Protein AF-0000000084584230 (afdb_homodimer)

pLDDT: mean 94.75, std 4.53, range [75.56, 98.56]

Solvent-accessible surface area (backbone atoms only — not comparable to full-atom values): 6407 Å² total; per-residue (Å²): 107,50,66,60,17,31,50,49,18,30,47,33,11,44,52,14,27,53,53,9,43,48,42,23,50,51,32,35,54,54,28,27,72,76,32,65,90,42,37,66,62,42,49,51,52,39,51,53,43,44,54,63,34,50,50,48,30,54,50,36,46,54,52,33,63,70,72,87,111,50,57,42,57,27,19,50,52,28,8,53,31,29,19,49,35,15,39,50,41,14,51,48,41,19,50,36,39,43,49,27,56,75,38,64,90,43,36,67,63,40,49,53,49,37,52,51,52,42,56,60,43,52,49,49,34,52,49,33,46,53,52,30,61,71,70,89

Organism: NCBI:txid361277

Nearest PDB structures (foldseek):
  4cbj-assembly1_D  TM=9.366E-01  e=8.331E-05  Alkalihalophilus pseudofirmus OF4
  4cbj-assembly1_K  TM=9.405E-01  e=9.392E-05  Alkalihalophilus pseudofirmus OF4
  4cbj-assembly1_F  TM=9.403E-01  e=1.194E-04  Alkalihalophilus pseudofirmus OF4
  3zo6-assembly1_B  TM=9.347E-01  e=9.972E-05  Alkalihalophilus pseudofirmus OF4
  4cbk-assembly1_A  TM=9.386E-01  e=1.710E-04  Alkalihalophilus pseudofirmus OF4

Foldseek 3Di:
DLLVVLCVQLVVLVVQLVVQLVVLVVVLVVVCVVPVVCNPVSVVVSVVSSVVSVVRSVVSNVVSVVRD/DLLVVLVVQLVVLVVVLVVQLVVLVVVLVVVCVVPVVCNPVSVVVSVVSSVVSVVRSVVSNVVSVVRD

Radius of gyration: 16.54 Å; Cα contacts (8 Å, |Δi|>4): 179; chains: 2; bounding box: 19×52×30 Å

Structure (mmCIF, N/CA/C/O backbone):
data_AF-0000000084584230-model_v1
#
loop_
_entity.id
_entity.type
_entity.pdbx_description
1 polymer 'ATP synthase subunit c'
#
loop_
_atom_site.group_PDB
_atom_site.id
_atom_site.type_symbol
_atom_site.label_atom_id
_atom_site.label_alt_id
_atom_site.label_comp_id
_atom_site.label_asym_id
_atom_site.label_entity_id
_atom_site.label_seq_id
_atom_site.pdbx_PDB_ins_code
_atom_site.Cartn_x
_atom_site.Cartn_y
_atom_site.Cartn_z
_atom_site.occupancy
_atom_site.B_iso_or_equiv
_atom_site.auth_seq_id
_atom_site.auth_comp_id
_atom_site.auth_asym_id
_atom_site.auth_atom_id
_atom_site.pdbx_PDB_model_num
ATOM 1 N N . MET A 1 1 ? -3.867 -27.078 -5.07 1 77.5 1 MET A N 1
ATOM 2 C CA . MET A 1 1 ? -2.645 -26.375 -4.68 1 77.5 1 MET A CA 1
ATOM 3 C C . MET A 1 1 ? -2.676 -24.922 -5.133 1 77.5 1 MET A C 1
ATOM 5 O O . MET A 1 1 ? -2.178 -24.047 -4.434 1 77.5 1 MET A O 1
ATOM 9 N N . GLY A 1 2 ? -3.588 -24.688 -6.137 1 81.19 2 GLY A N 1
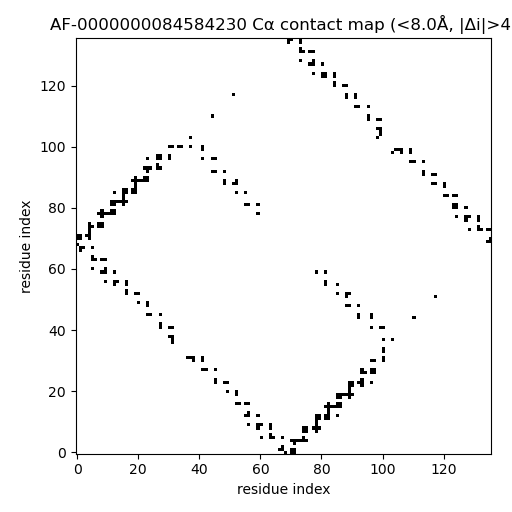ATOM 10 C CA . GLY A 1 2 ? -3.76 -23.344 -6.66 1 81.19 2 GLY A CA 1
ATOM 11 C C . GLY A 1 2 ? -4.547 -22.438 -5.73 1 81.19 2 GLY A C 1
ATOM 12 O O . GLY A 1 2 ? -4.148 -21.297 -5.48 1 81.19 2 GLY A O 1
ATOM 13 N N . SER A 1 3 ? -5.574 -23.047 -5.109 1 87.94 3 SER A N 1
ATOM 14 C CA . SER A 1 3 ? -6.414 -22.25 -4.223 1 87.94 3 SER A CA 1
ATOM 15 C C . SER A 1 3 ? -5.664 -21.859 -2.955 1 87.94 3 SER A C 1
ATOM 17 O O . SER A 1 3 ? -5.824 -20.734 -2.457 1 87.94 3 SER A O 1
ATOM 19 N N . LEU A 1 4 ? -4.902 -22.719 -2.438 1 91.12 4 LEU A N 1
ATOM 20 C CA . LEU A 1 4 ? -4.113 -22.422 -1.246 1 91.12 4 LEU A CA 1
ATOM 21 C C . LEU A 1 4 ? -3.076 -21.344 -1.536 1 91.12 4 LEU A C 1
ATOM 23 O O . LEU A 1 4 ? -2.889 -20.438 -0.734 1 91.12 4 LEU A O 1
ATOM 27 N N . ALA A 1 5 ? -2.404 -21.484 -2.6 1 92.44 5 ALA A N 1
ATOM 28 C CA . ALA A 1 5 ? -1.421 -20.484 -3.018 1 92.44 5 ALA A CA 1
ATOM 29 C C . ALA A 1 5 ? -2.064 -19.109 -3.178 1 92.44 5 ALA A C 1
ATOM 31 O O . ALA A 1 5 ? -1.525 -18.109 -2.709 1 92.44 5 ALA A O 1
ATOM 32 N N . ALA A 1 6 ? -3.219 -19.094 -3.721 1 92.62 6 ALA A N 1
ATOM 33 C CA . ALA A 1 6 ? -3.961 -17.859 -3.912 1 92.62 6 ALA A CA 1
ATOM 34 C C . ALA A 1 6 ? -4.34 -17.234 -2.57 1 92.62 6 ALA A C 1
ATOM 36 O O . ALA A 1 6 ? -4.199 -16.016 -2.377 1 92.62 6 ALA A O 1
ATOM 37 N N . ALA A 1 7 ? -4.789 -18.047 -1.699 1 94.88 7 ALA A N 1
ATOM 38 C CA . ALA A 1 7 ? -5.211 -17.578 -0.381 1 94.88 7 ALA A CA 1
ATOM 39 C C . ALA A 1 7 ? -4.039 -16.969 0.381 1 94.88 7 ALA A C 1
ATOM 41 O O . ALA A 1 7 ? -4.199 -15.938 1.054 1 94.88 7 ALA A O 1
ATOM 42 N N . ILE A 1 8 ? -2.982 -17.5 0.34 1 95.56 8 ILE A N 1
ATOM 43 C CA . ILE A 1 8 ? -1.801 -17 1.038 1 95.56 8 ILE A CA 1
ATOM 44 C C . ILE A 1 8 ? -1.366 -15.672 0.439 1 95.56 8 ILE A C 1
ATOM 46 O O . ILE A 1 8 ? -1.119 -14.711 1.169 1 95.56 8 ILE A O 1
ATOM 50 N N . ALA A 1 9 ? -1.219 -15.578 -0.865 1 95.31 9 ALA A N 1
ATOM 51 C CA . ALA A 1 9 ? -0.813 -14.344 -1.533 1 95.31 9 ALA A CA 1
ATOM 52 C C . ALA A 1 9 ? -1.768 -13.195 -1.199 1 95.31 9 ALA A C 1
ATOM 54 O O . ALA A 1 9 ? -1.334 -12.117 -0.8 1 95.31 9 ALA A O 1
ATOM 55 N N . VAL A 1 10 ? -3.066 -13.461 -1.297 1 95.88 10 VAL A N 1
ATOM 56 C CA . VAL A 1 10 ? -4.082 -12.438 -1.05 1 95.88 10 VAL A CA 1
ATOM 57 C C . VAL A 1 10 ? -4.094 -12.07 0.431 1 95.88 10 VAL A C 1
ATOM 59 O O . VAL A 1 10 ? -4.23 -10.898 0.784 1 95.88 10 VAL A O 1
ATOM 62 N N . GLY A 1 11 ? -3.955 -13.023 1.224 1 97.25 11 GLY A N 1
ATOM 63 C CA . GLY A 1 11 ? -3.92 -12.789 2.658 1 97.25 11 GLY A CA 1
ATOM 64 C C . GLY A 1 11 ? -2.768 -11.898 3.084 1 97.25 11 GLY A C 1
ATOM 65 O O . GLY A 1 11 ? -2.953 -10.961 3.869 1 97.25 11 GLY A O 1
ATOM 66 N N . LEU A 1 12 ? -1.629 -12.164 2.697 1 97.81 12 LEU A N 1
ATOM 67 C CA . LEU A 1 12 ? -0.458 -11.359 3.02 1 97.81 12 LEU A CA 1
ATOM 68 C C . LEU A 1 12 ? -0.612 -9.938 2.479 1 97.81 12 LEU A C 1
ATOM 70 O O . LEU A 1 12 ? -0.233 -8.977 3.145 1 97.81 12 LEU A O 1
ATOM 74 N N . ALA A 1 13 ? -1.103 -9.82 1.275 1 97.31 13 ALA A N 1
ATOM 75 C CA . ALA A 1 13 ? -1.354 -8.508 0.697 1 97.31 13 ALA A CA 1
ATOM 76 C C . ALA A 1 13 ? -2.34 -7.711 1.549 1 97.31 13 ALA A C 1
ATOM 78 O O . ALA A 1 13 ? -2.119 -6.531 1.827 1 97.31 13 ALA A O 1
ATOM 79 N N . ALA A 1 14 ? -3.418 -8.312 1.993 1 97.31 14 ALA A N 1
ATOM 80 C CA . ALA A 1 14 ? -4.445 -7.672 2.812 1 97.31 14 ALA A CA 1
ATOM 81 C C . ALA A 1 14 ? -3.881 -7.25 4.168 1 97.31 14 ALA A C 1
ATOM 83 O O . ALA A 1 14 ? -4.191 -6.168 4.668 1 97.31 14 ALA A O 1
ATOM 84 N N . LEU A 1 15 ? -3.107 -8.102 4.73 1 97.56 15 LEU A N 1
ATOM 85 C CA . LEU A 1 15 ? -2.459 -7.781 5.996 1 97.56 15 LEU A CA 1
ATOM 86 C C . LEU A 1 15 ? -1.571 -6.551 5.855 1 97.56 15 LEU A C 1
ATOM 88 O O . LEU A 1 15 ? -1.645 -5.633 6.676 1 97.56 15 LEU A O 1
ATOM 92 N N . GLY A 1 16 ? -0.81 -6.582 4.852 1 97.94 16 GLY A N 1
ATOM 93 C CA . GLY A 1 16 ? 0.055 -5.441 4.598 1 97.94 16 GLY A CA 1
ATOM 94 C C . GLY A 1 16 ? -0.709 -4.148 4.387 1 97.94 16 GLY A C 1
ATOM 95 O O . GLY A 1 16 ? -0.361 -3.115 4.965 1 97.94 16 GLY A O 1
ATOM 96 N N . ALA A 1 17 ? -1.693 -4.145 3.621 1 97.75 17 ALA A N 1
ATOM 97 C CA . ALA A 1 17 ? -2.512 -2.965 3.357 1 97.75 17 ALA A CA 1
ATOM 98 C C . ALA A 1 17 ? -3.158 -2.445 4.641 1 97.75 17 ALA A C 1
ATOM 100 O O . ALA A 1 17 ? -3.229 -1.234 4.859 1 97.75 17 ALA A O 1
ATOM 101 N N . SER A 1 18 ? -3.68 -3.365 5.465 1 98 18 SER A N 1
ATOM 102 C CA . SER A 1 18 ? -4.305 -2.98 6.727 1 98 18 SER A CA 1
ATOM 103 C C . SER A 1 18 ? -3.314 -2.266 7.641 1 98 18 SER A C 1
ATOM 105 O O . SER A 1 18 ? -3.645 -1.239 8.234 1 98 18 SER A O 1
ATOM 107 N N . ILE A 1 19 ? -2.17 -2.721 7.695 1 97.81 19 ILE A N 1
ATOM 108 C CA . ILE A 1 19 ? -1.131 -2.115 8.523 1 97.81 19 ILE A CA 1
ATOM 109 C C . ILE A 1 19 ? -0.729 -0.763 7.941 1 97.81 19 ILE A C 1
ATOM 111 O O . ILE A 1 19 ? -0.651 0.233 8.664 1 97.81 19 ILE A O 1
ATOM 115 N N . GLY A 1 20 ? -0.505 -0.775 6.66 1 97.94 20 GLY A N 1
ATOM 116 C CA . GLY A 1 20 ? -0.157 0.471 5.996 1 97.94 20 GLY A CA 1
ATOM 117 C C . GLY A 1 20 ? -1.204 1.554 6.176 1 97.94 20 GLY A C 1
ATOM 118 O O . GLY A 1 20 ? -0.879 2.684 6.547 1 97.94 20 GLY A O 1
ATOM 119 N N . ASN A 1 21 ? -2.436 1.261 6 1 98.19 21 ASN A N 1
ATOM 120 C CA . ASN A 1 21 ? -3.529 2.211 6.168 1 98.19 21 ASN A CA 1
ATOM 121 C C . ASN A 1 21 ? -3.641 2.688 7.613 1 98.19 21 ASN A C 1
ATOM 123 O O . ASN A 1 21 ? -3.963 3.85 7.867 1 98.19 21 ASN A O 1
ATOM 127 N N . GLY A 1 22 ? -3.422 1.789 8.438 1 98.19 22 GLY A N 1
ATOM 128 C CA . GLY A 1 22 ? -3.418 2.174 9.836 1 98.19 22 GLY A CA 1
ATOM 129 C C . GLY A 1 22 ? -2.377 3.227 10.164 1 98.19 22 GLY A C 1
ATOM 130 O O . GLY A 1 22 ? -2.658 4.176 10.898 1 98.19 22 GLY A O 1
ATOM 131 N N . LEU A 1 23 ? -1.233 3.082 9.672 1 98.06 23 LEU A N 1
ATOM 132 C CA . LEU A 1 23 ? -0.165 4.055 9.875 1 98.06 23 LEU A CA 1
ATOM 133 C C . LEU A 1 23 ? -0.538 5.402 9.266 1 98.06 23 LEU A C 1
ATOM 135 O O . LEU A 1 23 ? -0.3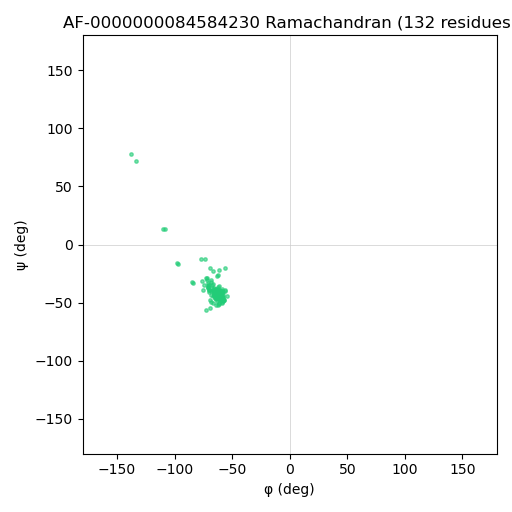69 6.445 9.906 1 98.06 23 LEU A O 1
ATOM 139 N N . ILE A 1 24 ? -1.017 5.422 8.141 1 98.38 24 ILE A N 1
ATOM 140 C CA . ILE A 1 24 ? -1.379 6.633 7.41 1 98.38 24 ILE A CA 1
ATOM 141 C C . ILE A 1 24 ? -2.475 7.379 8.164 1 98.38 24 ILE A C 1
ATOM 143 O O . ILE A 1 24 ? -2.354 8.578 8.422 1 98.38 24 ILE A O 1
ATOM 147 N N . ILE A 1 25 ? -3.535 6.664 8.492 1 98.56 25 ILE A N 1
ATOM 148 C CA . ILE A 1 25 ? -4.688 7.285 9.133 1 98.56 25 ILE A CA 1
ATOM 149 C C . ILE A 1 25 ? -4.293 7.801 10.516 1 98.56 25 ILE A C 1
ATOM 151 O O . ILE A 1 25 ? -4.668 8.906 10.906 1 98.56 25 ILE A O 1
ATOM 155 N N . SER A 1 26 ? -3.514 6.996 11.242 1 98.38 26 SER A N 1
ATOM 156 C CA . SER A 1 26 ? -3.08 7.406 12.57 1 98.38 26 SER A CA 1
ATOM 157 C C . SER A 1 26 ? -2.264 8.695 12.516 1 98.38 26 SER A C 1
ATOM 159 O O . SER A 1 26 ? -2.482 9.609 13.312 1 98.38 26 SER A O 1
ATOM 161 N N . ARG A 1 27 ? -1.42 8.75 11.602 1 97.94 27 ARG A N 1
ATOM 162 C CA . ARG A 1 27 ? -0.581 9.938 11.492 1 97.94 27 ARG A CA 1
ATOM 163 C C . ARG A 1 27 ? -1.393 11.141 11.016 1 97.94 27 ARG A C 1
ATOM 165 O O . ARG A 1 27 ? -1.119 12.281 11.414 1 97.94 27 ARG A O 1
ATOM 172 N N . THR A 1 28 ? -2.295 10.914 10.18 1 98.38 28 THR A N 1
ATOM 173 C CA . THR A 1 28 ? -3.162 11.992 9.711 1 98.38 28 THR A CA 1
ATOM 174 C C . THR A 1 28 ? -3.965 12.578 10.875 1 98.38 28 THR A C 1
ATOM 176 O O . THR A 1 28 ? -4.07 13.797 11.008 1 98.38 28 THR A O 1
ATOM 179 N N . VAL A 1 29 ? -4.527 11.695 11.719 1 98.06 29 VAL A N 1
ATOM 180 C CA . VAL A 1 29 ? -5.312 12.117 12.867 1 98.06 29 VAL A CA 1
ATOM 181 C C . VAL A 1 29 ? -4.438 12.938 13.812 1 98.06 29 VAL A C 1
ATOM 183 O O . VAL A 1 29 ? -4.84 14.008 14.273 1 98.06 29 VAL A O 1
ATOM 186 N N . GLU A 1 30 ? -3.314 12.445 14.008 1 97.5 30 GLU A N 1
ATOM 187 C CA . GLU A 1 30 ? -2.377 13.164 14.867 1 97.5 30 GLU A CA 1
ATOM 188 C C . GLU A 1 30 ? -2.012 14.523 14.266 1 97.5 30 GLU A C 1
ATOM 190 O O . GLU A 1 30 ? -1.97 15.531 14.977 1 97.5 30 GLU A O 1
ATOM 195 N N . GLY A 1 31 ? -1.733 14.562 12.992 1 95.38 31 GLY A N 1
ATOM 196 C CA . GLY A 1 31 ? -1.423 15.812 12.312 1 95.38 31 GLY A CA 1
ATOM 197 C C . GLY A 1 31 ? -2.568 16.797 12.336 1 95.38 31 GLY A C 1
ATOM 198 O O . GLY A 1 31 ? -2.354 18 12.555 1 95.38 31 GLY A O 1
ATOM 199 N N . ALA A 1 32 ? -3.721 16.312 12.227 1 95.75 32 ALA A N 1
ATOM 200 C CA . ALA A 1 32 ? -4.918 17.156 12.234 1 95.75 32 ALA A CA 1
ATOM 201 C C . ALA A 1 32 ? -5.156 17.75 13.617 1 95.75 32 ALA A C 1
ATOM 203 O O . ALA A 1 32 ? -5.59 18.906 13.727 1 95.75 32 ALA A O 1
ATOM 204 N N . ALA A 1 33 ? -4.859 17.031 14.609 1 94.38 33 ALA A N 1
ATOM 205 C CA . ALA A 1 33 ? -5.004 17.516 15.977 1 94.38 33 ALA A CA 1
ATOM 206 C C . ALA A 1 33 ? -3.996 18.625 16.281 1 94.38 33 ALA A C 1
ATOM 208 O O . ALA A 1 33 ? -4.297 19.562 17.016 1 94.38 33 ALA A O 1
ATOM 209 N N . ARG A 1 34 ? -2.865 18.562 15.641 1 92.44 34 ARG A N 1
ATOM 210 C CA . ARG A 1 34 ? -1.787 19.516 15.867 1 92.44 34 ARG A CA 1
ATOM 211 C C . ARG A 1 34 ? -1.998 20.781 15.047 1 92.44 34 ARG A C 1
ATOM 213 O O . ARG A 1 34 ? -1.579 21.875 15.461 1 92.44 34 ARG A O 1
ATOM 220 N N . GLN A 1 35 ? -2.615 20.625 13.812 1 94.56 35 GLN A N 1
ATOM 221 C CA . GLN A 1 35 ? -2.854 21.734 12.883 1 94.56 35 GLN A CA 1
ATOM 222 C C . GLN A 1 35 ? -4.281 21.703 12.344 1 94.56 35 GLN A C 1
ATOM 224 O O . GLN A 1 35 ? -4.504 21.391 11.172 1 94.56 35 GLN A O 1
ATOM 229 N N . PRO A 1 36 ? -5.246 22.016 13.156 1 94.31 36 PRO A N 1
ATOM 230 C CA . PRO A 1 36 ? -6.66 21.906 12.805 1 94.31 36 PRO A CA 1
ATOM 231 C C . PRO A 1 36 ? -7.023 22.688 11.547 1 94.31 36 PRO A C 1
ATOM 233 O O . PRO A 1 36 ? -7.969 22.328 10.844 1 94.31 36 PRO A O 1
ATOM 236 N N . GLU A 1 37 ? -6.219 23.609 11.219 1 94.62 37 GLU A N 1
ATOM 237 C CA . GLU A 1 37 ? -6.496 24.406 10.031 1 94.62 37 GLU A CA 1
ATOM 238 C C . GLU A 1 37 ? -6.148 23.656 8.758 1 94.62 37 GLU A C 1
ATOM 240 O O . GLU A 1 37 ? -6.543 24.062 7.66 1 94.62 37 GLU A O 1
ATOM 245 N N . LEU A 1 38 ? -5.391 22.484 8.883 1 94.75 38 LEU A N 1
ATOM 246 C CA . LEU A 1 38 ? -4.926 21.734 7.723 1 94.75 38 LEU A CA 1
ATOM 247 C C . LEU A 1 38 ? -5.684 20.422 7.582 1 94.75 38 LEU A C 1
ATOM 249 O O . LEU A 1 38 ? -5.27 19.547 6.82 1 94.75 38 LEU A O 1
ATOM 253 N N . VAL A 1 39 ? -6.754 20.234 8.266 1 95.94 39 VAL A N 1
ATOM 254 C CA . VAL A 1 39 ? -7.48 18.969 8.258 1 95.94 39 VAL A CA 1
ATOM 255 C C . VAL A 1 39 ? -7.859 18.609 6.828 1 95.94 39 VAL A C 1
ATOM 257 O O . VAL A 1 39 ? -7.73 17.453 6.422 1 95.94 39 VAL A O 1
ATOM 260 N N . GLY A 1 40 ? -8.242 19.578 6.086 1 96.94 40 GLY A N 1
ATOM 261 C CA . GLY A 1 40 ? -8.594 19.312 4.703 1 96.94 40 GLY A CA 1
ATOM 262 C C . GLY A 1 40 ? -7.422 18.828 3.871 1 96.94 40 GLY A C 1
ATOM 263 O O . GLY A 1 40 ? -7.539 17.844 3.141 1 96.94 40 GLY A O 1
ATOM 264 N N . THR A 1 41 ? -6.363 19.531 3.893 1 96.88 41 THR A N 1
ATOM 265 C CA . THR A 1 41 ? -5.156 19.172 3.15 1 96.88 41 THR A CA 1
ATOM 266 C C . THR A 1 41 ? -4.637 17.812 3.576 1 96.88 41 THR A C 1
ATOM 268 O O . THR A 1 41 ? -4.301 16.984 2.73 1 96.88 41 THR A O 1
ATOM 271 N N . LEU A 1 42 ? -4.672 17.594 4.883 1 96.81 42 LEU A N 1
ATOM 272 C CA . LEU A 1 42 ? -4.156 16.328 5.402 1 96.81 42 LEU A CA 1
ATOM 273 C C . LEU A 1 42 ? -5.09 15.172 5.043 1 96.81 42 LEU A C 1
ATOM 275 O O . LEU A 1 42 ? -4.629 14.062 4.77 1 96.81 42 LEU A O 1
ATOM 279 N N . ARG A 1 43 ? -6.34 15.422 5.051 1 97.12 43 ARG A N 1
ATOM 280 C CA . ARG A 1 43 ? -7.312 14.422 4.613 1 97.12 43 ARG A CA 1
ATOM 281 C C . ARG A 1 43 ? -7.086 14.039 3.152 1 97.12 43 ARG A C 1
ATOM 283 O O . ARG A 1 43 ? -7.164 12.867 2.793 1 97.12 43 ARG A O 1
ATOM 290 N N . ASN A 1 44 ? -6.762 15.008 2.324 1 97.44 44 ASN A N 1
ATOM 291 C CA . ASN A 1 44 ? -6.488 14.727 0.917 1 97.44 44 ASN A CA 1
ATOM 292 C C . ASN A 1 44 ? -5.25 13.852 0.747 1 97.44 44 ASN A C 1
ATOM 294 O O . ASN A 1 44 ? -5.242 12.93 -0.072 1 97.44 44 ASN A O 1
ATOM 298 N N . LEU A 1 45 ? -4.285 14.148 1.54 1 97 45 LEU A N 1
ATOM 299 C CA . LEU A 1 45 ? -3.07 13.344 1.505 1 97 45 LEU A CA 1
ATOM 300 C C . LEU A 1 45 ? -3.348 11.922 1.983 1 97 45 LEU A C 1
ATOM 302 O O . LEU A 1 45 ? -2.84 10.961 1.405 1 97 45 LEU A O 1
ATOM 306 N N . MET A 1 46 ? -4.133 11.844 3.035 1 97.75 46 MET A N 1
ATOM 307 C CA . MET A 1 46 ? -4.492 10.539 3.588 1 97.75 46 MET A CA 1
ATOM 308 C C . MET A 1 46 ? -5.227 9.695 2.553 1 97.75 46 MET A C 1
ATOM 310 O O . MET A 1 46 ? -4.895 8.531 2.35 1 97.75 46 MET A O 1
ATOM 314 N N . LEU A 1 47 ? -6.156 10.305 1.917 1 97.94 47 LEU A N 1
ATOM 315 C CA . LEU A 1 47 ? -6.977 9.586 0.951 1 97.94 47 LEU A CA 1
ATOM 316 C C . LEU A 1 47 ? -6.148 9.156 -0.255 1 97.94 47 LEU A C 1
ATOM 318 O O . LEU A 1 47 ? -6.309 8.047 -0.763 1 97.94 47 LEU A O 1
ATOM 322 N N . LEU A 1 48 ? -5.273 10.07 -0.623 1 96.88 48 LEU A N 1
ATOM 323 C CA . LEU A 1 48 ? -4.367 9.719 -1.711 1 96.88 48 LEU A CA 1
ATOM 324 C C . LEU A 1 48 ? -3.475 8.547 -1.318 1 96.88 48 LEU A C 1
ATOM 326 O O . LEU A 1 48 ? -3.33 7.59 -2.082 1 96.88 48 LEU A O 1
ATOM 330 N N . GLY A 1 49 ? -2.965 8.641 -0.141 1 97.75 49 GLY A N 1
ATOM 331 C CA . GLY A 1 49 ? -2.102 7.582 0.355 1 97.75 49 GLY A CA 1
ATOM 332 C C . GLY A 1 49 ? -2.814 6.25 0.507 1 97.75 49 GLY A C 1
ATOM 333 O O . GLY A 1 49 ? -2.297 5.215 0.089 1 97.75 49 GLY A O 1
ATOM 334 N N . VAL A 1 50 ? -4.031 6.27 1.069 1 97.88 50 VAL A N 1
ATOM 335 C CA . VAL A 1 50 ? -4.812 5.055 1.277 1 97.88 50 VAL A CA 1
ATOM 336 C C . VAL A 1 50 ? -5.184 4.441 -0.071 1 97.88 50 VAL A C 1
ATOM 338 O O . VAL A 1 50 ? -5.129 3.223 -0.241 1 97.88 50 VAL A O 1
ATOM 341 N N . ALA A 1 51 ? -5.496 5.25 -0.987 1 97.12 51 ALA A N 1
ATOM 342 C CA . ALA A 1 51 ? -5.84 4.766 -2.322 1 97.12 51 ALA A CA 1
ATOM 343 C C . ALA A 1 51 ? -4.656 4.043 -2.963 1 97.12 51 ALA A C 1
ATOM 345 O O . ALA A 1 51 ? -4.832 2.996 -3.594 1 97.12 51 ALA A O 1
ATOM 346 N N . LEU A 1 52 ? -3.451 4.609 -2.756 1 95.69 52 LEU A N 1
ATOM 347 C CA . LEU A 1 52 ? -2.242 4.027 -3.328 1 95.69 52 LEU A CA 1
ATOM 348 C C . LEU A 1 52 ? -1.932 2.68 -2.684 1 95.69 52 LEU A C 1
ATOM 350 O O . LEU A 1 52 ? -1.527 1.738 -3.367 1 95.69 52 LEU A O 1
ATOM 354 N N . VAL A 1 53 ? -2.215 2.553 -1.409 1 97.06 53 VAL A N 1
ATOM 355 C CA . VAL A 1 53 ? -1.939 1.312 -0.692 1 97.06 53 VAL A CA 1
ATOM 356 C C . VAL A 1 53 ? -2.963 0.25 -1.086 1 97.06 53 VAL A C 1
ATOM 358 O O . VAL A 1 53 ? -2.627 -0.929 -1.212 1 97.06 53 VAL A O 1
ATOM 361 N N . GLU A 1 54 ? -4.223 0.65 -1.347 1 96.5 54 GLU A N 1
ATOM 362 C CA . GLU A 1 54 ? -5.312 -0.282 -1.617 1 96.5 54 GLU A CA 1
ATOM 363 C C . GLU A 1 54 ? -5.121 -0.981 -2.961 1 96.5 54 GLU A C 1
ATOM 365 O O . GLU A 1 54 ? -5.711 -2.035 -3.207 1 96.5 54 GLU A O 1
ATOM 370 N N . VAL A 1 55 ? -4.316 -0.426 -3.855 1 95.12 55 VAL A N 1
ATOM 371 C CA . VAL A 1 55 ? -4.062 -1.036 -5.156 1 95.12 55 VAL A CA 1
ATOM 372 C C . VAL A 1 55 ? -3.389 -2.395 -4.969 1 95.12 55 VAL A C 1
ATOM 374 O O . VAL A 1 55 ? -3.639 -3.328 -5.73 1 95.12 55 VAL A O 1
ATOM 377 N N . ILE A 1 56 ? -2.713 -2.545 -3.879 1 95.19 56 ILE A N 1
ATOM 378 C CA . ILE A 1 56 ? -1.888 -3.729 -3.664 1 95.19 56 ILE A CA 1
ATOM 379 C C . ILE A 1 56 ? -2.781 -4.938 -3.393 1 95.19 56 ILE A C 1
ATOM 381 O O . ILE A 1 56 ? -2.693 -5.953 -4.09 1 95.19 56 ILE A O 1
ATOM 385 N N . PRO A 1 57 ? -3.652 -4.953 -2.424 1 95.5 57 PRO A N 1
ATOM 386 C CA . PRO A 1 57 ? -4.512 -6.125 -2.23 1 95.5 57 PRO A CA 1
ATOM 387 C C . PRO A 1 57 ? -5.43 -6.383 -3.42 1 95.5 57 PRO A C 1
ATOM 389 O O . PRO A 1 57 ? -5.766 -7.535 -3.707 1 95.5 57 PRO A O 1
ATOM 392 N N . ILE A 1 58 ? -5.965 -5.324 -4.055 1 95.38 58 ILE A N 1
ATOM 393 C CA . ILE A 1 58 ? -6.805 -5.488 -5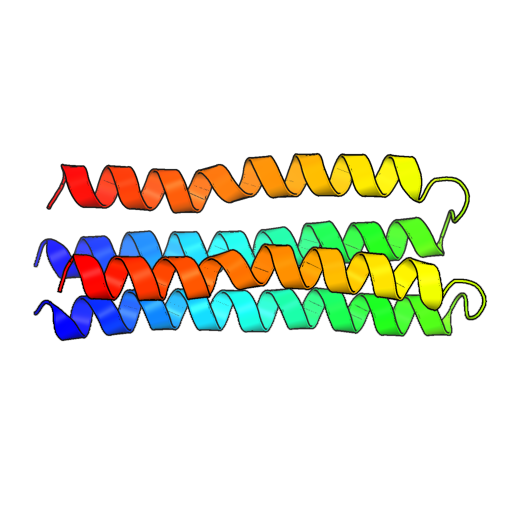.234 1 95.38 58 ILE A CA 1
ATOM 394 C C . ILE A 1 58 ? -6.039 -6.25 -6.312 1 95.38 58 ILE A C 1
ATOM 396 O O . ILE A 1 58 ? -6.551 -7.215 -6.883 1 95.38 58 ILE A O 1
ATOM 400 N N . LEU A 1 59 ? -4.75 -5.805 -6.57 1 93.56 59 LEU A N 1
ATOM 401 C CA . LEU A 1 59 ? -3.916 -6.48 -7.559 1 93.56 59 LEU A CA 1
ATOM 402 C C . LEU A 1 59 ? -3.682 -7.934 -7.172 1 93.56 59 LEU A C 1
ATOM 404 O O . LEU A 1 59 ? -3.717 -8.82 -8.023 1 93.56 59 LEU A O 1
ATOM 408 N N . ALA A 1 60 ? -3.457 -8.18 -5.949 1 95.25 60 ALA A N 1
ATOM 409 C CA . ALA A 1 60 ? -3.229 -9.539 -5.465 1 95.25 60 ALA A CA 1
ATOM 410 C C . ALA A 1 60 ? -4.434 -10.43 -5.75 1 95.25 60 ALA A C 1
ATOM 412 O O . ALA A 1 60 ? -4.273 -11.586 -6.16 1 95.25 60 ALA A O 1
ATOM 413 N N . VAL A 1 61 ? -5.656 -9.961 -5.547 1 94.56 61 VAL A N 1
ATOM 414 C CA . VAL A 1 61 ? -6.883 -10.719 -5.762 1 94.56 61 VAL A CA 1
ATOM 415 C C . VAL A 1 61 ? -7.059 -11.008 -7.254 1 94.56 61 VAL A C 1
ATOM 417 O O . VAL A 1 61 ? -7.363 -12.141 -7.641 1 94.56 61 VAL A O 1
ATOM 420 N N . VAL A 1 62 ? -6.816 -10 -8.008 1 94 62 VAL A N 1
ATOM 421 C CA . VAL A 1 62 ? -6.992 -10.148 -9.453 1 94 62 VAL A CA 1
ATOM 422 C C . VAL A 1 62 ? -6.012 -11.188 -9.984 1 94 62 VAL A C 1
ATOM 424 O O . VAL A 1 62 ? -6.406 -12.102 -10.711 1 94 62 VAL A O 1
ATOM 427 N N . ILE A 1 63 ? -4.762 -11.078 -9.555 1 91.44 63 ILE A N 1
ATOM 428 C CA . ILE A 1 63 ? -3.74 -12.008 -10.039 1 91.44 63 ILE A CA 1
ATOM 429 C C . ILE A 1 63 ? -4.047 -13.414 -9.539 1 91.44 63 ILE A C 1
ATOM 431 O O . ILE A 1 63 ? -3.881 -14.391 -10.281 1 91.44 63 ILE A O 1
ATOM 435 N N . ALA A 1 64 ? -4.5 -13.539 -8.328 1 90.19 64 ALA A N 1
ATOM 436 C CA . ALA A 1 64 ? -4.855 -14.836 -7.758 1 90.19 64 ALA A CA 1
ATOM 437 C C . ALA A 1 64 ? -5.941 -15.516 -8.586 1 90.19 64 ALA A C 1
ATOM 439 O O . ALA A 1 64 ? -5.863 -16.719 -8.859 1 90.19 64 ALA A O 1
ATOM 440 N N . PHE A 1 65 ? -6.914 -14.758 -9.047 1 90.19 65 PHE A N 1
ATOM 441 C CA . PHE A 1 65 ? -8.023 -15.312 -9.82 1 90.19 65 PHE A CA 1
ATOM 442 C C . PHE A 1 65 ? -7.562 -15.703 -11.219 1 90.19 65 PHE A C 1
ATOM 444 O O . PHE A 1 65 ? -8.039 -16.688 -11.781 1 90.19 65 PHE A O 1
ATOM 451 N N . ILE A 1 66 ? -6.559 -15.031 -11.734 1 87.12 66 ILE A N 1
ATOM 452 C CA . ILE A 1 66 ? -6.062 -15.312 -13.078 1 87.12 66 ILE A CA 1
ATOM 453 C C . ILE A 1 66 ? -5.223 -16.594 -13.055 1 87.12 66 ILE A C 1
ATOM 455 O O . ILE A 1 66 ? -5.262 -17.375 -14 1 87.12 66 ILE A O 1
ATOM 459 N N . VAL A 1 67 ? -4.566 -16.891 -12.016 1 82.25 67 VAL A N 1
ATOM 460 C CA . VAL A 1 67 ? -3.611 -17.984 -12.008 1 82.25 67 VAL A CA 1
ATOM 461 C C . VAL A 1 67 ? -4.27 -19.25 -11.438 1 82.25 67 VAL A C 1
ATOM 463 O O . VAL A 1 67 ? -3.686 -20.328 -11.461 1 82.25 67 VAL A O 1
ATOM 466 N N . MET A 1 68 ? -5.387 -19 -10.766 1 79 68 MET A N 1
ATOM 467 C CA . MET A 1 68 ? -6.152 -20.156 -10.328 1 79 68 MET A CA 1
ATOM 468 C C . MET A 1 68 ? -6.82 -20.859 -11.508 1 79 68 MET A C 1
ATOM 470 O O . MET A 1 68 ? -6.871 -22.078 -11.57 1 79 68 MET A O 1
ATOM 474 N N . MET B 1 1 ? 4.234 -27.438 -5.844 1 75.56 1 MET B N 1
ATOM 475 C CA . MET B 1 1 ? 5.121 -26.797 -4.883 1 75.56 1 MET B CA 1
ATOM 476 C C . MET B 1 1 ? 5.586 -25.438 -5.395 1 75.56 1 MET B C 1
ATOM 478 O O . MET B 1 1 ? 5.695 -24.484 -4.625 1 75.56 1 MET B O 1
ATOM 482 N N . GLY B 1 2 ? 5.711 -25.312 -6.719 1 81.69 2 GLY B N 1
ATOM 483 C CA . GLY B 1 2 ? 6.141 -24.078 -7.352 1 81.69 2 GLY B CA 1
ATOM 484 C C . GLY B 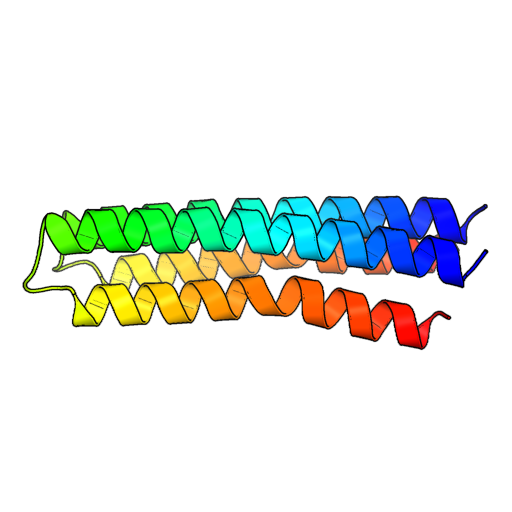1 2 ? 5.152 -22.938 -7.172 1 81.69 2 GLY B C 1
ATOM 485 O O . GLY B 1 2 ? 5.539 -21.828 -6.84 1 81.69 2 GLY B O 1
ATOM 486 N N . SER B 1 3 ? 3.908 -23.312 -7.223 1 83.62 3 SER B N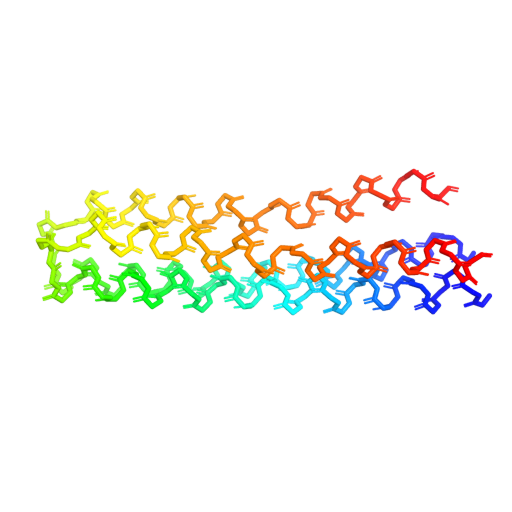 1
ATOM 487 C CA . SER B 1 3 ? 2.887 -22.281 -7.102 1 83.62 3 SER B CA 1
ATOM 488 C C . SER B 1 3 ? 2.812 -21.734 -5.68 1 83.62 3 SER B C 1
ATOM 490 O O . SER B 1 3 ? 2.584 -20.547 -5.473 1 83.62 3 SER B O 1
ATOM 492 N N . LEU B 1 4 ? 3.037 -22.594 -4.734 1 89.94 4 LEU B N 1
ATOM 493 C CA . LEU B 1 4 ? 3.008 -22.172 -3.338 1 89.94 4 LEU B CA 1
ATOM 494 C C . LEU B 1 4 ? 4.184 -21.25 -3.027 1 89.94 4 LEU B C 1
ATOM 496 O O . LEU B 1 4 ? 4.008 -20.219 -2.381 1 89.94 4 LEU B O 1
ATOM 500 N N . ALA B 1 5 ? 5.367 -21.656 -3.402 1 91.25 5 ALA B N 1
ATOM 501 C CA . ALA B 1 5 ? 6.559 -20.828 -3.217 1 91.25 5 ALA B CA 1
ATOM 502 C C . ALA B 1 5 ? 6.387 -19.469 -3.879 1 91.25 5 ALA B C 1
ATOM 504 O O . ALA B 1 5 ? 6.738 -18.438 -3.297 1 91.25 5 ALA B O 1
ATOM 505 N N . ALA B 1 6 ? 5.797 -19.453 -5.008 1 92.31 6 ALA B N 1
ATOM 506 C CA . ALA B 1 6 ? 5.547 -18.203 -5.742 1 92.31 6 ALA B CA 1
ATOM 507 C C . ALA B 1 6 ? 4.566 -17.312 -4.988 1 92.31 6 ALA B C 1
ATOM 509 O O . ALA B 1 6 ? 4.781 -16.109 -4.875 1 92.31 6 ALA B O 1
ATOM 510 N N . ALA B 1 7 ? 3.551 -17.938 -4.496 1 93.25 7 ALA B N 1
ATOM 511 C CA . ALA B 1 7 ? 2.521 -17.188 -3.781 1 93.25 7 ALA B CA 1
ATOM 512 C C . ALA B 1 7 ? 3.088 -16.562 -2.516 1 93.25 7 ALA B C 1
ATOM 514 O O . ALA B 1 7 ? 2.746 -15.422 -2.178 1 93.25 7 ALA B O 1
ATOM 515 N N . ILE B 1 8 ? 3.863 -17.219 -1.825 1 94.88 8 ILE B N 1
ATOM 516 C CA . ILE B 1 8 ? 4.488 -16.703 -0.614 1 94.88 8 ILE B CA 1
ATOM 517 C C . ILE B 1 8 ? 5.426 -15.547 -0.971 1 94.88 8 ILE B C 1
ATOM 519 O O . ILE B 1 8 ? 5.41 -14.508 -0.314 1 94.88 8 ILE B O 1
ATOM 523 N N . ALA B 1 9 ? 6.242 -15.695 -1.983 1 94.5 9 ALA B N 1
ATOM 524 C CA . ALA B 1 9 ? 7.16 -14.648 -2.418 1 94.5 9 ALA B CA 1
ATOM 525 C C . ALA B 1 9 ? 6.406 -13.383 -2.803 1 94.5 9 ALA B C 1
ATOM 527 O O . ALA B 1 9 ? 6.746 -12.289 -2.35 1 94.5 9 ALA B O 1
ATOM 528 N N . VAL B 1 10 ? 5.348 -13.531 -3.568 1 95 10 VAL B N 1
ATOM 529 C CA . VAL B 1 10 ? 4.566 -12.391 -4.035 1 95 10 VAL B CA 1
ATOM 530 C C . VAL B 1 10 ? 3.805 -11.773 -2.863 1 95 10 VAL B C 1
ATOM 532 O O . VAL B 1 10 ? 3.734 -10.547 -2.736 1 95 10 VAL B O 1
ATOM 535 N N . GLY B 1 11 ? 3.283 -12.617 -2.045 1 96.44 11 GLY B N 1
ATOM 536 C CA . GLY B 1 11 ? 2.582 -12.125 -0.87 1 96.44 11 GLY B CA 1
ATOM 537 C C . GLY B 1 11 ? 3.467 -11.312 0.055 1 96.44 11 GLY B C 1
ATOM 538 O O . GLY B 1 11 ? 3.055 -10.258 0.548 1 96.44 11 GLY B O 1
ATOM 539 N N . LEU B 1 12 ? 4.629 -11.75 0.364 1 97.31 12 LEU B N 1
ATOM 540 C CA . LEU B 1 12 ? 5.578 -11.039 1.215 1 97.31 12 LEU B CA 1
ATOM 541 C C . LEU B 1 12 ? 5.992 -9.711 0.579 1 97.31 12 LEU B C 1
ATOM 543 O O . LEU B 1 12 ? 6.156 -8.711 1.276 1 97.31 12 LEU B O 1
ATOM 547 N N . ALA B 1 13 ? 6.211 -9.695 -0.716 1 97.06 13 ALA B N 1
ATOM 548 C CA . ALA B 1 13 ? 6.516 -8.453 -1.43 1 97.06 13 ALA B CA 1
ATOM 549 C C . ALA B 1 13 ? 5.379 -7.445 -1.289 1 97.06 13 ALA B C 1
ATOM 551 O O . ALA B 1 13 ? 5.621 -6.262 -1.047 1 97.06 13 ALA B O 1
ATOM 552 N N . ALA B 1 14 ? 4.164 -7.926 -1.418 1 97.06 14 ALA B N 1
ATOM 553 C CA . ALA B 1 14 ? 2.986 -7.07 -1.284 1 97.06 14 ALA B CA 1
ATOM 554 C C . ALA B 1 14 ? 2.854 -6.535 0.139 1 97.06 14 ALA B C 1
ATOM 556 O O . ALA B 1 14 ? 2.543 -5.359 0.34 1 97.06 14 ALA B O 1
ATOM 557 N N . LEU B 1 15 ? 3.068 -7.375 1.075 1 97.38 15 LEU B N 1
ATOM 558 C CA . LEU B 1 15 ? 3.057 -6.969 2.477 1 97.38 15 LEU B CA 1
ATOM 559 C C . LEU B 1 15 ? 4.094 -5.879 2.73 1 97.38 15 LEU B C 1
ATOM 561 O O . LEU B 1 15 ? 3.773 -4.832 3.301 1 97.38 15 LEU B O 1
ATOM 565 N N . GLY B 1 16 ? 5.219 -6.156 2.303 1 97.31 16 GLY B N 1
ATOM 566 C CA . GLY B 1 16 ? 6.293 -5.191 2.477 1 97.31 16 GLY B CA 1
ATOM 567 C C . GLY B 1 16 ? 6.023 -3.867 1.793 1 97.31 16 GLY B C 1
ATOM 568 O O . GLY B 1 16 ? 6.258 -2.805 2.371 1 97.31 16 GLY B O 1
ATOM 569 N N . ALA B 1 17 ? 5.602 -3.865 0.618 1 97.62 17 ALA B N 1
ATOM 570 C CA . ALA B 1 17 ? 5.305 -2.648 -0.132 1 97.62 17 ALA B CA 1
ATOM 571 C C . ALA B 1 17 ? 4.215 -1.833 0.558 1 97.62 17 ALA B C 1
ATOM 573 O O . ALA B 1 17 ? 4.301 -0.605 0.63 1 97.62 17 ALA B O 1
ATOM 574 N N . SER B 1 18 ? 3.227 -2.504 1.026 1 97.69 18 SER B N 1
ATOM 575 C CA . SER B 1 18 ? 2.133 -1.815 1.704 1 97.69 18 SER B CA 1
ATOM 576 C C . SER B 1 18 ? 2.621 -1.117 2.969 1 97.69 18 SER B C 1
ATOM 578 O O . SER B 1 18 ? 2.266 0.036 3.225 1 97.69 18 SER B O 1
ATOM 580 N N . ILE B 1 19 ? 3.371 -1.729 3.777 1 97.25 19 ILE B N 1
ATOM 581 C CA . ILE B 1 19 ? 3.93 -1.147 4.992 1 97.25 19 ILE B CA 1
ATOM 582 C C . ILE B 1 19 ? 4.871 -0.001 4.629 1 97.25 19 ILE B C 1
ATOM 584 O O . ILE B 1 19 ? 4.816 1.071 5.238 1 97.25 19 ILE B O 1
ATOM 588 N N . GLY B 1 20 ? 5.664 -0.295 3.625 1 97.44 20 GLY B N 1
ATOM 589 C CA . GLY B 1 20 ? 6.555 0.755 3.156 1 97.44 20 GLY B CA 1
ATOM 590 C C . GLY B 1 20 ? 5.82 2.004 2.705 1 97.44 20 GLY B C 1
ATOM 591 O O . GLY B 1 20 ? 6.172 3.115 3.105 1 97.44 20 GLY B O 1
ATOM 592 N N . ASN B 1 21 ? 4.84 1.905 1.895 1 98.12 21 ASN B N 1
ATOM 593 C CA . ASN B 1 21 ? 4.023 3.031 1.455 1 98.12 21 ASN B CA 1
ATOM 594 C C . ASN B 1 21 ? 3.342 3.723 2.633 1 98.12 21 ASN B C 1
ATOM 596 O O . ASN B 1 21 ? 3.229 4.949 2.658 1 98.12 21 ASN B O 1
ATOM 600 N N . GLY B 1 22 ? 2.9 2.928 3.52 1 98 22 GLY B N 1
ATOM 601 C CA . GLY B 1 22 ? 2.311 3.5 4.719 1 98 22 GLY B CA 1
ATOM 602 C C . GLY B 1 22 ? 3.258 4.418 5.473 1 98 22 GLY B C 1
ATOM 603 O O . GLY B 1 22 ? 2.859 5.492 5.926 1 98 22 GLY B O 1
ATOM 604 N N . LEU B 1 23 ? 4.465 4 5.637 1 98.06 23 LEU B N 1
ATOM 605 C CA . LEU B 1 23 ? 5.48 4.805 6.309 1 98.06 23 LEU B CA 1
ATOM 606 C C . LEU B 1 23 ? 5.77 6.082 5.523 1 98.06 23 LEU B C 1
ATOM 608 O O . LEU B 1 23 ? 5.855 7.168 6.105 1 98.06 23 LEU B O 1
ATOM 612 N N . ILE B 1 24 ? 5.957 5.965 4.258 1 98.38 24 ILE B N 1
ATOM 613 C CA . ILE B 1 24 ? 6.258 7.102 3.396 1 98.38 24 ILE B CA 1
ATOM 614 C C . ILE B 1 24 ? 5.141 8.141 3.506 1 98.38 24 ILE B C 1
ATOM 616 O O . ILE B 1 24 ? 5.406 9.32 3.73 1 98.38 24 ILE B O 1
ATOM 620 N N . ILE B 1 25 ? 3.893 7.73 3.398 1 98.19 25 ILE B N 1
ATOM 621 C CA . ILE B 1 25 ? 2.75 8.633 3.408 1 98.19 25 ILE B CA 1
ATOM 622 C C . ILE B 1 25 ? 2.566 9.219 4.805 1 98.19 25 ILE B C 1
ATOM 624 O O . ILE B 1 25 ? 2.295 10.414 4.953 1 98.19 25 ILE B O 1
ATOM 628 N N . SER B 1 26 ? 2.779 8.375 5.828 1 98.31 26 SER B N 1
ATOM 629 C CA . SER B 1 26 ? 2.682 8.844 7.207 1 98.31 26 SER B CA 1
ATOM 630 C C . SER B 1 26 ? 3.691 9.953 7.488 1 98.31 26 SER B C 1
ATOM 632 O O . SER B 1 26 ? 3.352 10.969 8.094 1 98.31 26 SER B O 1
ATOM 634 N N . ARG B 1 27 ? 4.836 9.727 6.996 1 97.88 27 ARG B N 1
ATOM 635 C CA . ARG B 1 27 ? 5.871 10.727 7.215 1 97.88 27 ARG B CA 1
ATOM 636 C C . ARG B 1 27 ? 5.59 11.992 6.406 1 97.88 27 ARG B C 1
ATOM 638 O O . ARG B 1 27 ? 5.91 13.102 6.844 1 97.88 27 ARG B O 1
ATOM 645 N N . THR B 1 28 ? 5.098 11.82 5.234 1 98.12 28 THR B N 1
ATOM 646 C CA . THR B 1 28 ? 4.699 12.961 4.422 1 98.12 28 THR B CA 1
ATOM 647 C C . THR B 1 28 ? 3.646 13.805 5.141 1 98.12 28 THR B C 1
ATOM 649 O O . THR B 1 28 ? 3.746 15.031 5.188 1 98.12 28 THR B O 1
ATOM 652 N N . VAL B 1 29 ? 2.691 13.188 5.75 1 97.19 29 VAL B N 1
ATOM 653 C CA . VAL B 1 29 ? 1.627 13.859 6.488 1 97.19 29 VAL B CA 1
ATOM 654 C C . VAL B 1 29 ? 2.221 14.617 7.676 1 97.19 29 VAL B C 1
ATOM 656 O O . VAL B 1 29 ? 1.882 15.773 7.914 1 97.19 29 VAL B O 1
ATOM 659 N N . GLU B 1 30 ? 3.084 13.93 8.336 1 96.38 30 GLU B N 1
ATOM 660 C CA . GLU B 1 30 ? 3.744 14.57 9.469 1 96.38 30 GLU B CA 1
ATOM 661 C C . GLU B 1 30 ? 4.539 15.789 9.023 1 96.38 30 GLU B C 1
ATOM 663 O O . GLU B 1 30 ? 4.48 16.844 9.672 1 96.38 30 GLU B O 1
ATOM 668 N N . GLY B 1 31 ? 5.285 15.633 7.938 1 96.19 31 GLY B N 1
ATOM 669 C CA . GLY B 1 31 ? 6.039 16.734 7.387 1 96.19 31 GLY B CA 1
ATOM 670 C C . GLY B 1 31 ? 5.164 17.891 6.93 1 96.19 31 GLY B C 1
ATOM 671 O O . GLY B 1 31 ? 5.48 19.062 7.18 1 96.19 31 GLY B O 1
ATOM 672 N N . ALA B 1 32 ? 4.105 17.594 6.363 1 95.56 32 ALA B N 1
ATOM 673 C CA . ALA B 1 32 ? 3.156 18.594 5.883 1 95.56 32 ALA B CA 1
ATOM 674 C C . ALA B 1 32 ? 2.518 19.359 7.043 1 95.56 32 ALA B C 1
ATOM 676 O O . ALA B 1 32 ? 2.281 20.562 6.953 1 95.56 32 ALA B O 1
ATOM 677 N N . ALA B 1 33 ? 2.303 18.734 8.117 1 93.81 33 ALA B N 1
ATOM 678 C CA . ALA B 1 33 ? 1.716 19.359 9.297 1 93.81 33 ALA B CA 1
ATOM 679 C C . ALA B 1 33 ? 2.707 20.312 9.969 1 93.81 33 ALA B C 1
ATOM 681 O O . ALA B 1 33 ? 2.311 21.297 10.602 1 93.81 33 ALA B O 1
ATOM 682 N N . ARG B 1 34 ? 4.004 20 9.805 1 93.5 34 ARG B N 1
ATOM 683 C CA . ARG B 1 34 ? 5.051 20.781 10.438 1 93.5 34 ARG B CA 1
ATOM 684 C C . ARG B 1 34 ? 5.41 22 9.594 1 93.5 34 ARG B C 1
ATOM 686 O O . ARG B 1 34 ? 5.785 23.047 10.125 1 93.5 34 ARG B O 1
ATOM 693 N N . GLN B 1 35 ? 5.277 21.812 8.258 1 95.19 35 GLN B N 1
ATOM 694 C CA . GLN B 1 35 ? 5.629 22.859 7.293 1 95.19 35 GLN B CA 1
ATOM 695 C C . GLN B 1 35 ? 4.586 22.953 6.184 1 95.19 35 GLN B C 1
ATOM 697 O O . GLN B 1 35 ? 4.836 22.516 5.051 1 95.19 35 GLN B O 1
ATOM 702 N N . PRO B 1 36 ? 3.465 23.562 6.465 1 93.12 36 PRO B N 1
ATOM 703 C CA . PRO B 1 36 ? 2.336 23.578 5.535 1 93.12 36 PRO B CA 1
ATOM 704 C C . PRO B 1 36 ? 2.68 24.25 4.207 1 93.12 36 PRO B C 1
ATOM 706 O O . PRO B 1 36 ? 2.068 23.953 3.18 1 93.12 36 PRO B O 1
ATOM 709 N N . GLU B 1 37 ? 3.637 25.031 4.195 1 94.38 37 GLU B N 1
ATOM 710 C CA . GLU B 1 37 ? 4.016 25.734 2.975 1 94.38 37 GLU B CA 1
ATOM 711 C C . GLU B 1 37 ? 4.691 24.797 1.979 1 94.38 37 GLU B C 1
ATOM 713 O O . GLU B 1 37 ? 4.844 25.125 0.804 1 94.38 37 GLU B O 1
ATOM 718 N N . LEU B 1 38 ? 5.102 23.5 2.426 1 95.75 38 LEU B N 1
ATOM 719 C CA . LEU B 1 38 ? 5.836 22.578 1.578 1 9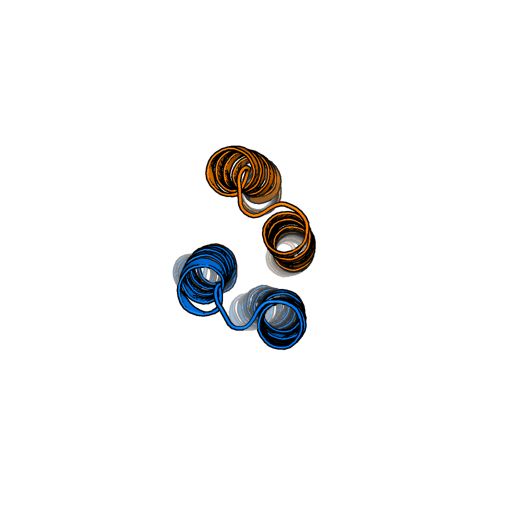5.75 38 LEU B CA 1
ATOM 720 C C . LEU B 1 38 ? 4.965 21.391 1.192 1 95.75 38 LEU B C 1
ATOM 722 O O . LEU B 1 38 ? 5.469 20.359 0.713 1 95.75 38 LEU B O 1
ATOM 726 N N . VAL B 1 39 ? 3.703 21.469 1.4 1 95.5 39 VAL B N 1
ATOM 727 C CA . VAL B 1 39 ? 2.801 20.359 1.146 1 95.5 39 VAL B CA 1
ATOM 728 C C . VAL B 1 39 ? 2.967 19.875 -0.293 1 95.5 39 VAL B C 1
ATOM 730 O O . VAL B 1 39 ? 3.043 18.672 -0.546 1 95.5 39 VAL B O 1
ATOM 733 N N . GLY B 1 40 ? 3.037 20.781 -1.166 1 96.06 40 GLY B N 1
ATOM 734 C CA . GLY B 1 40 ? 3.197 20.406 -2.561 1 96.06 40 GLY B CA 1
ATOM 735 C C . GLY B 1 40 ? 4.477 19.641 -2.826 1 96.06 40 GLY B C 1
ATOM 736 O O . GLY B 1 40 ? 4.457 18.594 -3.484 1 96.06 40 GLY B O 1
ATOM 737 N N . THR B 1 41 ? 5.559 20.156 -2.396 1 97.81 41 THR B N 1
ATOM 738 C CA . THR B 1 41 ? 6.852 19.5 -2.566 1 97.81 41 THR B CA 1
ATOM 739 C C . THR B 1 41 ? 6.863 18.125 -1.896 1 97.81 41 THR B C 1
ATOM 741 O O . THR B 1 41 ? 7.348 17.156 -2.473 1 97.81 41 THR B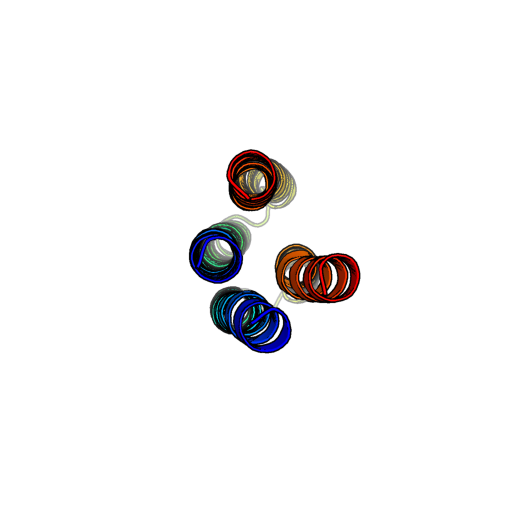 O 1
ATOM 744 N N . LEU B 1 42 ? 6.293 18.094 -0.701 1 97.25 42 LEU B N 1
ATOM 745 C CA . LEU B 1 42 ? 6.262 16.828 0.049 1 97.25 42 LEU B CA 1
ATOM 746 C C . LEU B 1 42 ? 5.379 15.805 -0.647 1 97.25 42 LEU B C 1
ATOM 748 O O . LEU B 1 42 ? 5.711 14.617 -0.688 1 97.25 42 LEU B O 1
ATOM 752 N N . ARG B 1 43 ? 4.289 16.234 -1.159 1 96.75 43 ARG B N 1
ATOM 753 C CA . ARG B 1 43 ? 3.418 15.336 -1.922 1 96.75 43 ARG B CA 1
ATOM 754 C C . ARG B 1 43 ? 4.152 14.75 -3.123 1 96.75 43 ARG B C 1
ATOM 756 O O . ARG B 1 43 ? 4.02 13.562 -3.416 1 96.75 43 ARG B O 1
ATOM 763 N N . ASN B 1 44 ? 4.91 15.562 -3.789 1 97.88 44 ASN B N 1
ATOM 764 C CA . ASN B 1 44 ? 5.672 15.086 -4.938 1 97.88 44 ASN B CA 1
ATOM 765 C C . ASN B 1 44 ? 6.711 14.047 -4.527 1 97.88 44 ASN B C 1
ATOM 767 O O . ASN B 1 44 ? 6.906 13.047 -5.227 1 97.88 44 ASN B O 1
ATOM 771 N N . LEU B 1 45 ? 7.316 14.273 -3.445 1 97.69 45 LEU B N 1
ATOM 772 C CA . LEU B 1 45 ? 8.289 13.32 -2.918 1 97.69 45 LEU B CA 1
ATOM 773 C C . LEU B 1 45 ? 7.613 12.008 -2.533 1 97.69 45 LEU B C 1
ATOM 775 O O . LEU B 1 45 ? 8.156 10.93 -2.779 1 97.69 45 LEU B O 1
ATOM 779 N N . MET B 1 46 ? 6.504 12.18 -1.917 1 98.12 46 MET B N 1
ATOM 780 C CA . MET B 1 46 ? 5.727 11.016 -1.519 1 98.12 46 MET B CA 1
ATOM 781 C C . MET B 1 46 ? 5.383 10.148 -2.729 1 98.12 46 MET B C 1
ATOM 783 O O . MET B 1 46 ? 5.582 8.938 -2.707 1 98.12 46 MET B O 1
ATOM 787 N N . LEU B 1 47 ? 4.914 10.805 -3.748 1 97.75 47 LEU B N 1
ATOM 788 C CA . LEU B 1 47 ? 4.48 10.086 -4.941 1 97.75 47 LEU B CA 1
ATOM 789 C C . LEU B 1 47 ? 5.66 9.391 -5.613 1 97.75 47 LEU B C 1
ATOM 791 O O . LEU B 1 47 ? 5.527 8.273 -6.109 1 97.75 47 LEU B O 1
ATOM 795 N N . LEU B 1 48 ? 6.789 10.109 -5.594 1 97.12 48 LEU B N 1
ATOM 796 C CA . LEU B 1 48 ? 8 9.492 -6.133 1 97.12 48 LEU B CA 1
ATOM 797 C C . LEU B 1 48 ? 8.391 8.258 -5.32 1 97.12 48 LEU B C 1
ATOM 799 O O . LEU B 1 48 ? 8.68 7.207 -5.891 1 97.12 48 LEU B O 1
ATOM 803 N N . GLY B 1 49 ? 8.414 8.414 -4.023 1 97.88 49 GLY B N 1
ATOM 804 C CA . GLY B 1 49 ? 8.742 7.301 -3.15 1 97.88 49 GLY B CA 1
ATOM 805 C C . GLY B 1 49 ? 7.809 6.117 -3.311 1 97.88 49 GLY B C 1
ATOM 806 O O . GLY B 1 49 ? 8.258 4.973 -3.395 1 97.88 49 GLY B O 1
ATOM 807 N N . VAL B 1 50 ? 6.547 6.395 -3.375 1 97.88 50 VAL B N 1
ATOM 808 C CA . VAL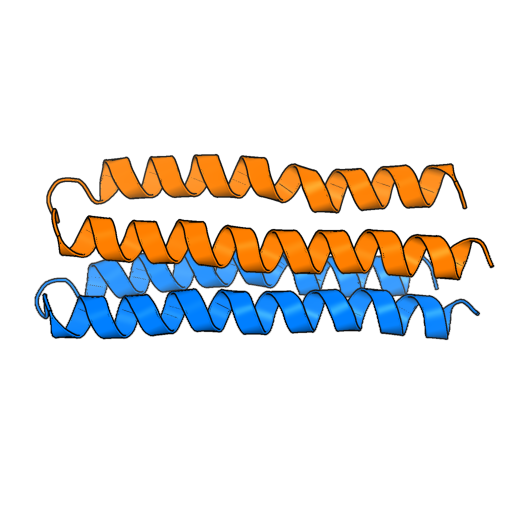 B 1 50 ? 5.539 5.348 -3.512 1 97.88 50 VAL B CA 1
ATOM 809 C C . VAL B 1 50 ? 5.707 4.645 -4.855 1 97.88 50 VAL B C 1
ATOM 811 O O . VAL B 1 50 ? 5.609 3.416 -4.938 1 97.88 50 VAL B O 1
ATOM 814 N N . ALA B 1 51 ? 5.992 5.328 -5.863 1 96.12 51 ALA B N 1
ATOM 815 C CA . ALA B 1 51 ? 6.199 4.75 -7.188 1 96.12 51 ALA B CA 1
ATOM 816 C C . ALA B 1 51 ? 7.367 3.771 -7.184 1 96.12 51 ALA B C 1
ATOM 818 O O . ALA B 1 51 ? 7.297 2.707 -7.801 1 96.12 51 ALA B O 1
ATOM 819 N N . LEU B 1 52 ? 8.445 4.152 -6.473 1 96.44 52 LEU B N 1
ATOM 820 C CA . LEU B 1 52 ? 9.633 3.305 -6.406 1 96.44 52 LEU B CA 1
ATOM 821 C C . LEU B 1 52 ? 9.344 2.025 -5.629 1 96.44 52 LEU B C 1
ATOM 823 O O . LEU B 1 52 ? 9.828 0.951 -5.992 1 96.44 52 LEU B O 1
ATOM 827 N N . VAL B 1 53 ? 8.531 2.168 -4.578 1 97.25 53 VAL B N 1
ATOM 828 C CA . VAL B 1 53 ? 8.195 1.013 -3.75 1 97.25 53 VAL B CA 1
ATOM 829 C C . VAL B 1 53 ? 7.32 0.044 -4.547 1 97.25 53 VAL B C 1
ATOM 831 O O . VAL B 1 53 ? 7.457 -1.174 -4.414 1 97.25 53 VAL B O 1
ATOM 834 N N . GLU B 1 54 ? 6.496 0.549 -5.453 1 95.69 54 GLU B N 1
ATOM 835 C CA . GLU B 1 54 ? 5.551 -0.267 -6.211 1 95.69 54 GLU B CA 1
ATOM 836 C C . GLU B 1 54 ? 6.281 -1.218 -7.156 1 95.69 54 GLU B C 1
ATOM 838 O O . GLU B 1 54 ? 5.723 -2.234 -7.574 1 95.69 54 GLU B O 1
ATOM 843 N N . VAL B 1 55 ? 7.48 -0.943 -7.523 1 94.75 55 VAL B N 1
ATOM 844 C CA . VAL B 1 55 ? 8.266 -1.789 -8.414 1 94.75 55 VAL B CA 1
ATOM 845 C C . VAL B 1 55 ? 8.5 -3.148 -7.762 1 94.75 55 VAL B C 1
ATOM 847 O O . VAL B 1 55 ? 8.547 -4.176 -8.445 1 94.75 55 VAL B O 1
ATOM 850 N N . ILE B 1 56 ? 8.5 -3.172 -6.434 1 95.31 56 ILE B N 1
ATOM 851 C CA . ILE B 1 56 ? 8.883 -4.371 -5.695 1 95.31 56 ILE B CA 1
ATOM 852 C C . ILE B 1 56 ? 7.82 -5.453 -5.883 1 95.31 56 ILE B C 1
ATOM 854 O O . ILE B 1 56 ? 8.133 -6.57 -6.301 1 95.31 56 ILE B O 1
ATOM 858 N N . PRO B 1 57 ? 6.508 -5.18 -5.594 1 95.25 57 PRO B N 1
ATOM 859 C CA . PRO B 1 57 ? 5.512 -6.23 -5.828 1 95.25 57 PRO B CA 1
ATOM 860 C C . PRO B 1 57 ? 5.43 -6.652 -7.293 1 95.25 57 PRO B C 1
ATOM 862 O O . PRO B 1 57 ? 5.164 -7.82 -7.59 1 95.25 57 PRO B O 1
ATOM 865 N N . ILE B 1 58 ? 5.613 -5.676 -8.219 1 93.44 58 ILE B N 1
ATOM 866 C CA . ILE B 1 58 ? 5.582 -5.977 -9.641 1 93.44 58 ILE B CA 1
ATOM 867 C C . ILE B 1 58 ? 6.703 -6.957 -9.984 1 93.44 58 ILE B C 1
ATOM 869 O O . ILE B 1 58 ? 6.469 -7.965 -10.656 1 93.44 58 ILE B O 1
ATOM 873 N N . LEU B 1 59 ? 7.891 -6.668 -9.508 1 94.44 59 LEU B N 1
ATOM 874 C CA . LEU B 1 59 ? 9.031 -7.547 -9.758 1 94.44 59 LEU B CA 1
ATOM 875 C C . LEU B 1 59 ? 8.797 -8.93 -9.164 1 94.44 59 LEU B C 1
ATOM 877 O O . LEU B 1 59 ? 9.141 -9.945 -9.773 1 94.44 59 LEU B O 1
ATOM 881 N N . ALA B 1 60 ? 8.273 -8.992 -7.992 1 95.38 60 ALA B N 1
ATOM 882 C CA . ALA B 1 60 ? 7.996 -10.273 -7.34 1 95.38 60 ALA B CA 1
ATOM 883 C C . ALA B 1 60 ? 7.039 -11.117 -8.18 1 95.38 60 ALA B C 1
ATOM 885 O O . ALA B 1 60 ? 7.215 -12.336 -8.289 1 95.38 60 ALA B O 1
ATOM 886 N N . VAL B 1 61 ? 6.07 -10.531 -8.805 1 92.75 61 VAL B N 1
ATOM 887 C CA . VAL B 1 61 ? 5.105 -11.234 -9.641 1 92.75 61 VAL B CA 1
ATOM 888 C C . VAL B 1 61 ? 5.797 -11.766 -10.891 1 92.75 61 VAL B C 1
ATOM 890 O O . VAL B 1 61 ? 5.598 -12.93 -11.266 1 92.75 61 VAL B O 1
ATOM 893 N N . VAL B 1 62 ? 6.621 -10.93 -11.461 1 93.88 62 VAL B N 1
ATOM 894 C CA . VAL B 1 62 ? 7.328 -11.32 -12.68 1 93.88 62 VAL B CA 1
ATOM 895 C C . VAL B 1 62 ? 8.234 -12.516 -12.391 1 93.88 62 VAL B C 1
ATOM 897 O O . VAL B 1 62 ? 8.203 -13.516 -13.117 1 93.88 62 VAL B O 1
ATOM 900 N N . ILE B 1 63 ? 8.945 -12.469 -11.352 1 94.06 63 ILE B N 1
ATOM 901 C CA . ILE B 1 63 ? 9.867 -13.539 -10.992 1 94.06 63 ILE B CA 1
ATOM 902 C C . ILE B 1 63 ? 9.078 -14.812 -10.664 1 94.06 63 ILE B C 1
ATOM 904 O O . ILE B 1 63 ? 9.477 -15.914 -11.055 1 94.06 63 ILE B O 1
ATOM 908 N N . ALA B 1 64 ? 7.98 -14.68 -9.977 1 90.75 64 ALA B N 1
ATOM 909 C CA . ALA B 1 64 ? 7.129 -15.812 -9.633 1 90.75 64 ALA B CA 1
ATOM 910 C C . ALA B 1 64 ? 6.633 -16.531 -10.883 1 90.75 64 ALA B C 1
ATOM 912 O O . ALA B 1 64 ? 6.641 -17.766 -10.945 1 90.75 64 ALA B O 1
ATOM 913 N N . PHE B 1 65 ? 6.293 -15.766 -11.891 1 88.44 65 PHE B N 1
ATOM 914 C CA . PHE B 1 65 ? 5.789 -16.344 -13.133 1 88.44 65 PHE B CA 1
ATOM 915 C C . PHE B 1 65 ? 6.91 -17.047 -13.891 1 88.44 65 PHE B C 1
ATOM 917 O O . PHE B 1 65 ? 6.684 -18.094 -14.523 1 88.44 65 PHE B O 1
ATOM 924 N N . ILE B 1 66 ? 8.086 -16.547 -13.789 1 90 66 ILE B N 1
ATOM 925 C CA . ILE B 1 66 ? 9.219 -17.125 -14.492 1 90 66 ILE B CA 1
ATOM 926 C C . ILE B 1 66 ? 9.617 -18.453 -13.852 1 90 66 ILE B C 1
ATOM 928 O O . ILE B 1 66 ? 9.969 -19.406 -14.547 1 90 66 ILE B O 1
ATOM 932 N N . VAL B 1 67 ? 9.43 -18.625 -12.617 1 85.56 67 VAL B N 1
ATOM 933 C CA . VAL B 1 67 ? 9.969 -19.797 -11.938 1 85.56 67 VAL B CA 1
ATOM 934 C C . VAL B 1 67 ? 8.883 -20.859 -11.812 1 85.56 67 VAL B C 1
ATOM 936 O O . VAL B 1 67 ? 9.148 -21.984 -11.352 1 85.56 67 VAL B O 1
ATOM 939 N N . MET B 1 68 ? 7.535 -20.453 -12.008 1 78.38 68 MET B N 1
ATOM 940 C CA . MET B 1 68 ? 6.449 -21.422 -12.023 1 78.38 68 MET B CA 1
ATOM 941 C C . MET B 1 68 ? 6.383 -22.141 -13.367 1 78.38 68 MET B C 1
ATOM 943 O O . MET B 1 68 ? 6.156 -23.344 -13.422 1 78.38 68 MET B O 1
#

Secondary structure (DSSP, 8-state):
-HHHHHHHHHHHHHHHHHHHHHHHHHHHHHHHHH-GGGHHHHHHHHHHHHHHHHHHHHHHHHHHHHH-/-HHHHHHHHHHHHHHHHHHHHHHHHHHHHHHHHH-GGGHHHHHHHHHHHHHHHHHHHHHHHHHHHHH-

InterPro domains:
  IPR000454 ATP synthase, F0 complex, subunit C [MF_01396] (3-68)
  IPR000454 ATP synthase, F0 complex, subunit C [PR00124] (5-24)
  IPR000454 ATP synthase, F0 complex, subunit C [PR00124] (26-41)
  IPR000454 ATP synthase, F0 complex, subunit C [PR00124] (43-68)
  IPR002379 V-ATPase proteolipid subunit C-like domain [PF00137] (4-66)
  IPR005953 ATP synthase, F0 complex, subunit C, bacterial/chloroplast [TIGR01260] (13-68)
  IPR020537 ATP synthase, F0 complex, subunit C, DCCD-binding site [PS00605] (33-54)
  IPR035921 F/V-ATP synthase subunit C superfamily [SSF81333] (3-68)
  IPR038662 F1F0 ATP synthase subunit C superfamily [G3DSA:1.20.20.10] (1-68)

Sequence (136 aa):
MGSLAAAIAVGLAALGASIGNGLIISRTVEGAARQPELVGTLRNLMLLGVALVEVIPILAVVIAFIVMMGSLAAAIAVGLAALGASIGNGLIISRTVEGAARQPELVGTLRNLMLLGVALVEVIPILAVVIAFIVM